Protein AF-A0A516R1H0-F1 (afdb_monomer_lite)

Secondary structure (DSSP, 8-state):
-----------------PPPPPPP-----S--------PPP-SHHHHHHHHHHHHHHHHHHHHHHHT-HHHHHHHHHHHHHHHHHHHHHHHHT---HHHHHHHHHHHHTT---SSS---SHHHHHHHHHHHHHHHHHHHHHHHHHHHHHHHHHHHHHHHHHHHHHHHHH--

Sequence (171 aa):
MPPTGEIAAQDVVRRPRPCAPRPDNGADGLLSARVRWAGPGCGYGATVFGLVIMFARLGGALRAAWSSPTFRGTACALALLWASATVFYAGQERWSVLDSLYFAVCTGLTIGYGDLAPVTALGKVFTVLYGLLAVGAFAALATQLARAFTTTNVRRVARAKARRQRHHRDD

InterPro domains:
  IPR003280 Two pore domain potassium channel [PTHR11003] (87-164)
  IPR013099 Potassium channel domain [PF07885] (78-150)

Radius of gyration: 36.68 Å; chains: 1; bounding box: 84×68×78 Å

pLDDT: mean 78.88, std 17.35, range [43.94, 95.81]

Foldseek 3Di:
DDDDDDDDDDDDPDDDDDDDDDDDDDPPPDPPPPPPCPPDDPDPVVVVVVVVVVVVVVVVVVVVLCPDPLLVVLVVVLVVLLVVQLVVCCVQVVDDSVVSSVVSVCLLVVVCPVPDDRPDPVRVVVSVVSSVVSVVSVVSNVVSVVVVVVVVVVVVVVVVVVVVVVVVVVD

Organism: Streptomyces spectabilis (NCBI:txid68270)

Structure (mmCIF, N/CA/C/O backbone):
data_AF-A0A516R1H0-F1
#
_entry.id   AF-A0A516R1H0-F1
#
loop_
_atom_site.group_PDB
_atom_site.id
_atom_site.type_symbol
_atom_site.label_atom_id
_atom_site.label_alt_id
_atom_site.label_comp_id
_atom_site.label_asym_id
_atom_site.label_entity_id
_atom_site.label_seq_id
_atom_site.pdbx_PDB_ins_code
_atom_site.Cartn_x
_atom_site.Cartn_y
_atom_site.Cartn_z
_atom_site.occupancy
_atom_site.B_iso_or_equiv
_atom_site.auth_seq_id
_atom_site.auth_comp_id
_atom_site.auth_asym_id
_atom_site.auth_atom_id
_atom_site.pdbx_PDB_model_num
ATOM 1 N N . MET A 1 1 ? 38.967 -55.713 -55.946 1.00 51.03 1 MET A N 1
ATOM 2 C CA . MET A 1 1 ? 40.269 -56.421 -55.894 1.00 51.03 1 MET A CA 1
ATOM 3 C C . MET A 1 1 ? 40.565 -56.914 -57.300 1.00 51.03 1 MET A C 1
ATOM 5 O O . MET A 1 1 ? 39.607 -57.413 -57.883 1.00 51.03 1 MET A O 1
ATOM 9 N N . PRO A 1 2 ? 41.782 -56.787 -57.867 1.00 55.38 2 PRO A N 1
ATOM 10 C CA . PRO A 1 2 ? 43.105 -56.514 -57.271 1.00 55.38 2 PRO A CA 1
ATOM 11 C C . PRO A 1 2 ? 43.771 -55.262 -57.928 1.00 55.38 2 PRO A C 1
ATOM 13 O O . PRO A 1 2 ? 43.036 -54.449 -58.482 1.00 55.38 2 PRO A O 1
ATOM 16 N N . PRO A 1 3 ? 45.106 -55.075 -57.925 1.00 56.75 3 PRO A N 1
ATOM 17 C CA . PRO A 1 3 ? 45.980 -54.897 -56.770 1.00 56.75 3 PRO A CA 1
ATOM 18 C C . PRO A 1 3 ? 46.823 -53.602 -56.827 1.00 56.75 3 PRO A C 1
ATOM 20 O O . PRO A 1 3 ? 46.963 -52.927 -57.842 1.00 56.75 3 PRO A O 1
ATOM 23 N N . THR A 1 4 ? 47.402 -53.336 -55.664 1.00 56.47 4 THR A N 1
ATOM 24 C CA . THR A 1 4 ? 48.588 -52.542 -55.324 1.00 56.47 4 THR A CA 1
ATOM 25 C C . THR A 1 4 ? 49.813 -52.729 -56.233 1.00 56.47 4 THR A C 1
ATOM 27 O O . THR A 1 4 ? 50.138 -53.846 -56.624 1.00 56.47 4 THR A O 1
ATOM 30 N N . GLY A 1 5 ? 50.537 -51.622 -56.438 1.00 50.16 5 GLY A N 1
ATOM 31 C CA . GLY A 1 5 ? 51.914 -51.519 -56.945 1.00 50.16 5 GLY A CA 1
ATOM 32 C C . GLY A 1 5 ? 52.310 -50.033 -56.967 1.00 50.16 5 GLY A C 1
ATOM 33 O O . GLY A 1 5 ? 51.852 -49.295 -57.828 1.00 50.16 5 GLY A O 1
ATOM 34 N N . GLU A 1 6 ? 52.749 -49.463 -55.845 1.00 44.84 6 GLU A N 1
ATOM 35 C CA . GLU A 1 6 ? 54.159 -49.248 -55.463 1.00 44.84 6 GLU A CA 1
ATOM 36 C C . GLU A 1 6 ? 54.988 -48.354 -56.416 1.00 44.84 6 GLU A C 1
ATOM 38 O O . GLU A 1 6 ? 55.434 -48.777 -57.473 1.00 44.84 6 GLU A O 1
ATOM 43 N N . ILE A 1 7 ? 55.280 -47.156 -55.885 1.00 44.31 7 ILE A N 1
ATOM 44 C CA . ILE A 1 7 ? 56.585 -46.465 -55.861 1.00 44.31 7 ILE A CA 1
ATOM 45 C C . ILE A 1 7 ? 56.931 -45.441 -56.963 1.00 44.31 7 ILE A C 1
ATOM 47 O O . ILE A 1 7 ? 56.971 -45.717 -58.153 1.00 44.31 7 ILE A O 1
ATOM 51 N N . ALA A 1 8 ? 57.353 -44.280 -56.435 1.00 43.94 8 ALA A N 1
ATOM 52 C CA . ALA A 1 8 ? 58.266 -43.266 -56.970 1.00 43.94 8 ALA A CA 1
ATOM 53 C C . ALA A 1 8 ? 57.711 -42.183 -57.905 1.00 43.94 8 ALA A C 1
ATOM 55 O O . ALA A 1 8 ? 57.812 -42.257 -59.122 1.00 43.94 8 ALA A O 1
ATOM 56 N N . ALA A 1 9 ? 57.323 -41.065 -57.288 1.00 49.31 9 ALA A N 1
ATOM 57 C CA . ALA A 1 9 ? 57.806 -39.753 -57.713 1.00 49.31 9 ALA A CA 1
ATOM 58 C C . ALA A 1 9 ? 57.809 -38.813 -56.498 1.00 49.31 9 ALA A C 1
ATOM 60 O O . ALA A 1 9 ? 56.793 -38.230 -56.121 1.00 49.31 9 ALA A O 1
ATOM 61 N N . GLN A 1 10 ? 58.962 -38.751 -55.833 1.00 46.59 10 GLN A N 1
ATOM 62 C CA . GLN A 1 10 ? 59.338 -37.622 -54.989 1.00 46.59 10 GLN A CA 1
ATOM 63 C C . GLN A 1 10 ? 59.577 -36.386 -55.875 1.00 46.59 10 GLN A C 1
ATOM 65 O O . GLN A 1 10 ? 59.673 -36.505 -57.092 1.00 46.59 10 GLN A O 1
ATOM 70 N N . ASP A 1 11 ? 59.712 -35.232 -55.224 1.00 44.44 11 ASP A N 1
ATOM 71 C CA . ASP A 1 11 ? 60.056 -33.915 -55.775 1.00 44.44 11 ASP A CA 1
ATOM 72 C C . ASP A 1 11 ? 58.922 -33.112 -56.412 1.00 44.44 11 ASP A C 1
ATOM 74 O O . ASP A 1 11 ? 58.657 -33.201 -57.599 1.00 44.44 11 ASP A O 1
ATOM 78 N N . VAL A 1 12 ? 58.305 -32.232 -55.611 1.00 54.81 12 VAL A N 1
ATOM 79 C CA . VAL A 1 12 ? 58.504 -30.770 -55.715 1.00 54.81 12 VAL A CA 1
ATOM 80 C C . VAL A 1 12 ? 58.053 -30.145 -54.384 1.00 54.81 12 VAL A C 1
ATOM 82 O O . VAL A 1 12 ? 56.960 -29.600 -54.231 1.00 54.81 12 VAL A O 1
ATOM 85 N N . VAL A 1 13 ? 58.928 -30.211 -53.379 1.00 52.75 13 VAL A N 1
ATOM 86 C CA . VAL A 1 13 ? 58.889 -29.304 -52.225 1.00 52.75 13 VAL A CA 1
ATOM 87 C C . VAL A 1 13 ? 59.434 -27.955 -52.708 1.00 52.75 13 VAL A C 1
ATOM 89 O O . VAL A 1 13 ? 60.639 -27.737 -52.734 1.00 52.75 13 VAL A O 1
ATOM 92 N N . ARG A 1 14 ? 58.563 -27.026 -53.126 1.00 49.12 14 ARG A N 1
ATOM 93 C CA . ARG A 1 14 ? 58.948 -25.614 -53.316 1.00 49.12 14 ARG A CA 1
ATOM 94 C C . ARG A 1 14 ? 58.716 -24.826 -52.027 1.00 49.12 14 ARG A C 1
ATOM 96 O O . ARG A 1 14 ? 57.631 -24.307 -51.783 1.00 49.12 14 ARG A O 1
ATOM 103 N N . ARG A 1 15 ? 59.776 -24.663 -51.241 1.00 45.47 15 ARG A N 1
ATOM 104 C CA . ARG A 1 15 ? 60.049 -23.466 -50.420 1.00 45.47 15 ARG A CA 1
ATOM 105 C C . ARG A 1 15 ? 61.513 -23.067 -50.675 1.00 45.47 15 ARG A C 1
ATOM 107 O O . ARG A 1 15 ? 62.270 -23.965 -51.033 1.00 45.47 15 ARG A O 1
ATOM 114 N N . PRO A 1 16 ? 61.967 -21.813 -50.471 1.00 48.38 16 PRO A N 1
ATOM 115 C CA . PRO A 1 16 ? 61.283 -20.617 -49.958 1.00 48.38 16 PRO A CA 1
ATOM 116 C C . PRO A 1 16 ? 61.484 -19.364 -50.856 1.00 48.38 16 PRO A C 1
ATOM 118 O 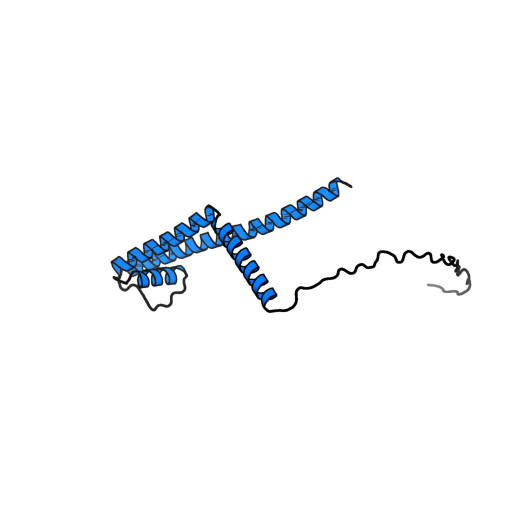O . PRO A 1 16 ? 62.277 -19.367 -51.793 1.00 48.38 16 PRO A O 1
ATOM 121 N N . ARG A 1 17 ? 60.835 -18.236 -50.529 1.00 54.41 17 ARG A N 1
ATOM 122 C CA . ARG A 1 17 ? 61.426 -16.910 -50.789 1.00 54.41 17 ARG A CA 1
ATOM 123 C C . ARG A 1 17 ? 61.522 -16.143 -49.466 1.00 54.41 17 ARG A C 1
ATOM 125 O O . ARG A 1 17 ? 60.491 -15.981 -48.817 1.00 54.41 17 ARG A O 1
ATOM 132 N N . PRO A 1 18 ? 62.718 -15.697 -49.051 1.00 53.12 18 PRO A N 1
ATOM 133 C CA . PRO A 1 18 ? 62.869 -14.792 -47.921 1.00 53.12 18 PRO A CA 1
ATOM 134 C C . PRO A 1 18 ? 62.343 -13.408 -48.316 1.00 53.12 18 PRO A C 1
ATOM 136 O O . PRO A 1 18 ? 62.828 -12.803 -49.272 1.00 53.12 18 PRO A O 1
ATOM 139 N N . CYS A 1 19 ? 61.344 -12.897 -47.597 1.00 53.84 19 CYS A N 1
ATOM 140 C CA . CYS A 1 19 ? 61.088 -11.461 -47.611 1.00 53.84 19 CYS A CA 1
ATOM 141 C C . CYS A 1 19 ? 62.196 -10.788 -46.798 1.00 53.84 19 CYS A C 1
ATOM 143 O O . CYS A 1 19 ? 62.420 -11.128 -45.639 1.00 53.84 19 CYS A O 1
ATOM 145 N N . ALA A 1 20 ? 62.906 -9.879 -47.459 1.00 64.06 20 ALA A N 1
ATOM 146 C CA . ALA A 1 20 ? 63.980 -9.070 -46.907 1.00 64.06 20 ALA A CA 1
ATOM 147 C C . ALA A 1 20 ? 63.557 -8.309 -45.628 1.00 64.06 20 ALA A C 1
ATOM 149 O O . ALA A 1 20 ? 62.380 -7.961 -45.484 1.00 64.06 20 ALA A O 1
ATOM 150 N N . PRO A 1 21 ? 64.507 -8.008 -44.724 1.00 56.72 21 PRO A N 1
ATOM 151 C CA . PRO A 1 21 ? 64.252 -7.184 -43.547 1.00 56.72 21 PRO A CA 1
ATOM 152 C C . PRO A 1 21 ? 63.911 -5.747 -43.970 1.00 56.72 21 PRO A C 1
ATOM 154 O O . PRO A 1 21 ? 64.608 -5.152 -44.793 1.00 56.72 21 PRO A O 1
ATOM 157 N N . ARG A 1 22 ? 62.828 -5.183 -43.419 1.00 58.75 22 ARG A N 1
ATOM 158 C CA . ARG A 1 22 ? 62.535 -3.746 -43.539 1.00 58.75 22 ARG A CA 1
ATOM 159 C C . ARG A 1 22 ? 63.348 -2.966 -42.497 1.00 58.75 22 ARG A C 1
ATOM 161 O O . ARG A 1 22 ? 63.476 -3.453 -41.377 1.00 58.75 22 ARG A O 1
ATOM 168 N N . PRO A 1 23 ? 63.867 -1.779 -42.850 1.00 56.59 23 PRO A N 1
ATOM 169 C CA . PRO A 1 23 ? 64.656 -0.951 -41.949 1.00 56.59 23 PRO A CA 1
ATOM 170 C C . PRO A 1 23 ? 63.791 -0.370 -40.823 1.00 56.59 23 PRO A C 1
ATOM 172 O O . PRO A 1 23 ? 62.712 0.168 -41.084 1.00 56.59 23 PRO A O 1
ATOM 175 N N . ASP A 1 24 ? 64.306 -0.469 -39.594 1.00 62.81 24 ASP A N 1
ATOM 176 C CA . ASP A 1 24 ? 63.877 0.313 -38.435 1.00 62.81 24 ASP A CA 1
ATOM 177 C C . ASP A 1 24 ? 63.932 1.800 -38.782 1.00 62.81 24 ASP A C 1
ATOM 179 O O . ASP A 1 24 ? 64.980 2.323 -39.165 1.00 62.81 24 ASP A O 1
ATOM 183 N N . ASN A 1 25 ? 62.803 2.489 -38.632 1.00 49.34 25 ASN A N 1
ATOM 184 C CA . ASN A 1 25 ? 62.784 3.941 -38.630 1.00 49.34 25 ASN A CA 1
ATOM 185 C C . ASN A 1 25 ? 61.892 4.405 -37.480 1.00 49.34 25 ASN A C 1
ATOM 187 O O . ASN A 1 25 ? 60.694 4.123 -37.451 1.00 49.34 25 ASN A O 1
ATOM 191 N N . GLY A 1 26 ? 62.533 5.063 -36.514 1.00 57.06 26 GLY A N 1
ATOM 192 C CA . GLY A 1 26 ? 61.980 5.462 -35.229 1.00 57.06 26 GLY A CA 1
ATOM 193 C C . GLY A 1 26 ? 60.669 6.229 -35.341 1.00 57.06 26 GLY A C 1
ATOM 194 O O . GLY A 1 26 ? 60.645 7.427 -35.616 1.00 57.06 26 GLY A O 1
ATOM 195 N N . ALA A 1 27 ? 59.586 5.527 -35.031 1.00 52.94 27 ALA A N 1
ATOM 196 C CA . ALA A 1 27 ? 58.291 6.104 -34.713 1.00 52.94 27 ALA A CA 1
ATOM 197 C C . ALA A 1 27 ? 57.682 5.390 -33.495 1.00 52.94 27 ALA A C 1
ATOM 199 O O . ALA A 1 27 ? 56.478 5.170 -33.423 1.00 52.94 27 ALA A O 1
ATOM 200 N N . ASP A 1 28 ? 58.514 5.104 -32.489 1.00 50.66 28 ASP A N 1
ATOM 201 C CA . ASP A 1 28 ? 58.090 4.758 -31.122 1.00 50.66 28 ASP A CA 1
ATOM 202 C C . ASP A 1 28 ? 57.667 6.013 -30.330 1.00 50.66 28 ASP A C 1
ATOM 204 O O . ASP A 1 28 ? 57.849 6.132 -29.119 1.00 50.66 28 ASP A O 1
ATOM 208 N N . GLY A 1 29 ? 57.110 7.000 -31.028 1.00 54.97 29 GLY A N 1
ATOM 209 C CA . GLY A 1 29 ? 56.503 8.183 -30.450 1.00 54.97 29 GLY A CA 1
ATOM 210 C C . GLY A 1 29 ? 55.003 8.096 -30.665 1.00 54.97 29 GLY A C 1
ATOM 211 O O . GLY A 1 29 ? 54.565 8.236 -31.799 1.00 54.97 29 GLY A O 1
ATOM 212 N N . LEU A 1 30 ? 54.249 7.921 -29.571 1.00 51.25 30 LEU A N 1
ATOM 213 C CA . LEU A 1 30 ? 52.780 8.053 -29.424 1.00 51.25 30 LEU A CA 1
ATOM 214 C C . LEU A 1 30 ? 51.996 6.782 -29.044 1.00 51.25 30 LEU A C 1
ATOM 216 O O . LEU A 1 30 ? 50.769 6.802 -29.047 1.00 51.25 30 LEU A O 1
ATOM 220 N N . LEU A 1 31 ? 52.658 5.718 -28.580 1.00 48.91 31 LEU A N 1
ATOM 221 C CA . LEU A 1 31 ? 52.010 4.664 -27.775 1.00 48.91 31 LEU A CA 1
ATOM 222 C C . LEU A 1 31 ? 52.421 4.713 -26.295 1.00 48.91 31 LEU A C 1
ATOM 224 O O . LEU A 1 31 ? 52.332 3.731 -25.565 1.00 48.91 31 LEU A O 1
ATOM 228 N N . SER A 1 32 ? 52.751 5.905 -25.792 1.00 52.78 32 SER A N 1
ATOM 229 C CA . SER A 1 32 ? 52.664 6.226 -24.364 1.00 52.78 32 SER A CA 1
ATOM 230 C C . SER A 1 32 ? 51.204 6.487 -23.974 1.00 52.78 32 SER A C 1
ATOM 232 O O . SER A 1 32 ? 50.844 7.514 -23.400 1.00 52.78 32 SER A O 1
ATOM 234 N N . ALA A 1 33 ? 50.351 5.498 -24.242 1.00 50.97 33 ALA A N 1
ATOM 235 C CA . ALA A 1 33 ? 49.029 5.352 -23.655 1.00 50.97 33 ALA A CA 1
ATOM 236 C C . ALA A 1 33 ? 49.165 5.039 -22.153 1.00 50.97 33 ALA A C 1
ATOM 238 O O . ALA A 1 33 ? 48.750 3.993 -21.663 1.00 50.97 33 ALA A O 1
ATOM 239 N N . ARG A 1 34 ? 49.747 5.962 -21.378 1.00 49.34 34 ARG A N 1
ATOM 240 C CA . ARG A 1 34 ? 49.494 6.033 -19.941 1.00 49.34 34 ARG A CA 1
ATOM 241 C C . ARG A 1 34 ? 48.171 6.751 -19.771 1.00 49.34 34 ARG A C 1
ATOM 243 O O . ARG A 1 34 ? 48.127 7.947 -19.489 1.00 49.34 34 ARG A O 1
ATOM 250 N N . VAL A 1 35 ? 47.090 5.985 -19.885 1.00 53.22 35 VAL A N 1
ATOM 251 C CA . VAL A 1 35 ? 45.873 6.286 -19.134 1.00 53.22 35 VAL A CA 1
ATOM 252 C C . VAL A 1 35 ? 46.282 6.230 -17.666 1.00 53.22 35 VAL A C 1
ATOM 254 O O . VAL A 1 35 ? 46.327 5.177 -17.033 1.00 53.22 35 VAL A O 1
ATOM 257 N N . ARG A 1 36 ? 46.715 7.378 -17.151 1.00 44.22 36 ARG A N 1
ATOM 258 C CA . ARG A 1 36 ? 47.031 7.576 -15.748 1.00 44.22 36 ARG A CA 1
ATOM 259 C C . ARG A 1 36 ? 45.686 7.613 -15.035 1.00 44.22 36 ARG A C 1
ATOM 261 O O . ARG A 1 36 ? 45.123 8.680 -14.822 1.00 44.22 36 ARG A O 1
ATOM 268 N N . TRP A 1 37 ? 45.156 6.436 -14.711 1.00 48.47 37 TRP A N 1
ATOM 269 C CA . TRP A 1 37 ? 44.125 6.293 -13.694 1.00 48.47 37 TRP A CA 1
ATOM 270 C C . TRP A 1 37 ? 44.749 6.723 -12.366 1.00 48.47 37 TRP A C 1
ATOM 272 O O . TRP A 1 37 ? 45.236 5.908 -11.587 1.00 48.47 37 TRP A O 1
ATOM 282 N N . ALA A 1 38 ? 44.792 8.032 -12.129 1.00 47.47 38 ALA A N 1
ATOM 283 C CA . ALA A 1 38 ? 44.890 8.574 -10.790 1.00 47.47 38 ALA A CA 1
ATOM 284 C C . ALA A 1 38 ? 43.562 8.229 -10.106 1.00 47.47 38 ALA A C 1
ATOM 286 O O . ALA A 1 38 ? 42.603 8.996 -10.142 1.00 47.47 38 ALA A O 1
ATOM 287 N N . GLY A 1 39 ? 43.474 7.001 -9.592 1.00 55.16 39 GLY A N 1
ATOM 288 C CA . GLY A 1 39 ? 42.373 6.591 -8.740 1.00 55.16 39 GLY A CA 1
ATOM 289 C C . GLY A 1 39 ? 42.368 7.492 -7.503 1.00 55.16 39 GLY A C 1
ATOM 290 O O . GLY A 1 39 ? 43.423 7.649 -6.882 1.00 55.16 39 GLY A O 1
ATOM 291 N N . PRO A 1 40 ? 41.234 8.116 -7.141 1.00 54.81 40 PRO A N 1
ATOM 292 C CA . PRO A 1 40 ? 41.132 8.791 -5.860 1.00 54.81 40 PRO A CA 1
ATOM 293 C C . PRO A 1 40 ? 41.350 7.744 -4.766 1.00 54.81 40 PRO A C 1
ATOM 295 O O . PRO A 1 40 ? 40.797 6.645 -4.831 1.00 54.81 40 PRO A O 1
ATOM 298 N N . GLY A 1 41 ? 42.222 8.074 -3.814 1.00 49.78 41 GLY A N 1
ATOM 299 C CA . GLY A 1 41 ? 42.667 7.164 -2.769 1.00 49.78 41 GLY A CA 1
ATOM 300 C C . GLY A 1 41 ? 41.510 6.442 -2.081 1.00 49.78 41 GLY A C 1
ATOM 301 O O . GLY A 1 41 ? 40.462 7.031 -1.805 1.00 49.78 41 GLY A O 1
ATOM 302 N N . CYS A 1 42 ? 41.734 5.160 -1.791 1.00 53.53 42 CYS A N 1
ATOM 303 C CA . CYS A 1 42 ? 40.920 4.338 -0.903 1.00 53.53 42 CYS A CA 1
ATOM 304 C C . CYS A 1 42 ? 40.924 4.929 0.516 1.00 53.53 42 CYS A C 1
ATOM 306 O O . CYS A 1 42 ? 41.612 4.448 1.408 1.00 53.53 42 CYS A O 1
ATOM 308 N N . GLY A 1 43 ? 40.172 6.003 0.720 1.00 55.53 43 GLY A N 1
ATOM 309 C CA . GLY A 1 43 ? 39.730 6.473 2.022 1.00 55.53 43 GLY A CA 1
ATOM 310 C C . GLY A 1 43 ? 38.217 6.325 2.092 1.00 55.53 43 GLY A C 1
ATOM 311 O O . GLY A 1 43 ? 37.539 6.455 1.073 1.00 55.53 43 GLY A O 1
ATOM 312 N N . TYR A 1 44 ? 37.679 6.095 3.290 1.00 58.09 44 TYR A N 1
ATOM 313 C CA . TYR A 1 44 ? 36.238 6.021 3.582 1.00 58.09 44 TYR A CA 1
ATOM 314 C C . TYR A 1 44 ? 35.394 7.121 2.893 1.00 58.09 44 TYR A C 1
ATOM 316 O O . TYR A 1 44 ? 34.214 6.922 2.625 1.00 58.09 44 TYR A O 1
ATOM 324 N N . GLY A 1 45 ? 35.993 8.259 2.524 1.00 58.03 45 GLY A N 1
ATOM 325 C CA . GLY A 1 45 ? 35.354 9.302 1.719 1.00 58.03 45 GLY A CA 1
ATOM 326 C C . GLY A 1 45 ? 34.873 8.859 0.328 1.00 58.03 45 GLY A C 1
ATOM 327 O O . GLY A 1 45 ? 33.813 9.305 -0.094 1.00 58.03 45 GLY A O 1
ATOM 328 N N . ALA A 1 46 ? 35.568 7.958 -0.376 1.00 60.97 46 ALA A N 1
ATOM 329 C CA . ALA A 1 46 ? 35.157 7.511 -1.715 1.00 60.97 46 ALA A CA 1
ATOM 330 C C . ALA A 1 46 ? 33.938 6.570 -1.675 1.00 60.97 46 ALA A C 1
ATOM 332 O O . ALA A 1 46 ? 33.057 6.650 -2.535 1.00 60.97 46 ALA A O 1
ATOM 333 N N . THR A 1 47 ? 33.845 5.719 -0.649 1.00 64.88 47 THR A N 1
ATOM 334 C CA . THR A 1 47 ? 32.686 4.840 -0.442 1.00 64.88 47 THR A CA 1
ATOM 335 C C . THR A 1 47 ? 31.489 5.619 0.086 1.00 64.88 47 THR A C 1
ATOM 337 O O . THR A 1 47 ? 30.390 5.427 -0.422 1.00 64.88 47 THR A O 1
ATOM 340 N N . VAL A 1 48 ? 31.686 6.558 1.018 1.00 75.44 48 VAL A N 1
ATOM 341 C CA . VAL A 1 48 ? 30.611 7.427 1.528 1.00 75.44 48 VAL A CA 1
ATOM 342 C C . VAL A 1 48 ? 30.064 8.332 0.422 1.00 75.44 48 VAL A C 1
ATOM 344 O O . VAL A 1 48 ? 28.851 8.430 0.263 1.00 75.44 48 VAL A O 1
ATOM 347 N N . PHE A 1 49 ? 30.921 8.932 -0.408 1.00 76.56 49 PHE A N 1
ATOM 348 C CA . PHE A 1 49 ? 30.475 9.772 -1.525 1.00 76.56 49 PHE A CA 1
ATOM 349 C C . PHE A 1 49 ? 29.745 8.955 -2.605 1.00 76.56 49 PHE A C 1
ATOM 351 O O . PHE A 1 49 ? 28.711 9.384 -3.121 1.00 76.56 49 PHE A O 1
ATOM 358 N N . GLY A 1 50 ? 30.217 7.735 -2.890 1.00 76.81 50 GLY A N 1
ATOM 359 C CA . GLY A 1 50 ? 29.526 6.785 -3.765 1.00 76.81 50 GLY A CA 1
ATOM 360 C C . GLY A 1 50 ? 28.158 6.356 -3.222 1.00 76.81 50 GLY A C 1
ATOM 361 O O . GLY A 1 50 ? 27.181 6.326 -3.972 1.00 76.81 50 GLY A O 1
ATOM 362 N N . LEU A 1 51 ? 28.064 6.099 -1.915 1.00 81.50 51 LEU A N 1
ATOM 363 C CA . LEU A 1 51 ? 26.828 5.733 -1.224 1.00 81.50 51 LEU A CA 1
ATOM 364 C C . LEU A 1 51 ? 25.818 6.887 -1.266 1.00 81.50 51 LEU A C 1
ATOM 366 O O . LEU A 1 51 ? 24.666 6.684 -1.636 1.00 81.50 51 LEU A O 1
ATOM 370 N N . VAL A 1 52 ? 26.256 8.116 -0.988 1.00 83.88 52 VAL A N 1
ATOM 371 C CA . VAL A 1 52 ? 25.412 9.320 -1.054 1.00 83.88 52 VAL A CA 1
ATOM 372 C C . VAL A 1 52 ? 24.885 9.555 -2.471 1.00 83.88 52 VAL A C 1
ATOM 374 O O . VAL A 1 52 ? 23.694 9.812 -2.642 1.00 83.88 52 VAL A O 1
ATOM 377 N N . ILE A 1 53 ? 25.718 9.404 -3.506 1.00 81.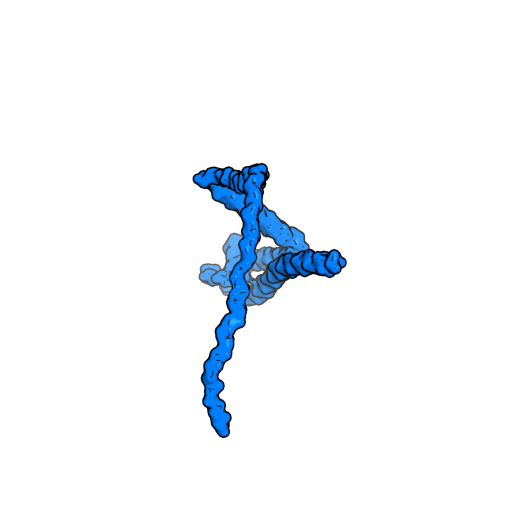75 53 ILE A N 1
ATOM 378 C CA . ILE A 1 53 ? 25.266 9.510 -4.903 1.00 81.75 53 ILE A CA 1
ATOM 379 C C . ILE A 1 53 ? 24.292 8.380 -5.247 1.00 81.75 53 ILE A C 1
ATOM 381 O O . ILE A 1 53 ? 23.299 8.633 -5.930 1.00 81.75 53 ILE A O 1
ATOM 385 N N . MET A 1 54 ? 24.527 7.154 -4.771 1.00 81.44 54 MET A N 1
ATOM 386 C CA . MET A 1 54 ? 23.605 6.033 -4.957 1.00 81.44 54 MET A CA 1
ATOM 387 C C . MET A 1 54 ? 22.248 6.323 -4.309 1.00 81.44 54 MET A C 1
ATOM 389 O O . MET A 1 54 ? 21.226 6.187 -4.978 1.00 81.44 54 MET A O 1
ATOM 393 N N . PHE A 1 55 ? 22.225 6.791 -3.060 1.00 82.56 55 PHE A N 1
ATOM 394 C CA . PHE A 1 55 ? 21.000 7.168 -2.355 1.00 82.56 55 PHE A CA 1
ATOM 395 C C . PHE A 1 55 ? 20.298 8.360 -3.009 1.00 82.56 55 PHE A C 1
ATOM 397 O O . PHE A 1 55 ? 19.078 8.340 -3.145 1.00 82.56 55 PHE A O 1
ATOM 404 N N . ALA A 1 56 ? 21.034 9.355 -3.507 1.00 82.44 56 ALA A N 1
ATOM 405 C CA . ALA A 1 56 ? 20.462 10.480 -4.246 1.00 82.44 56 ALA A CA 1
ATOM 406 C C . ALA A 1 56 ? 19.886 10.050 -5.609 1.00 82.44 56 ALA A C 1
ATOM 408 O O . ALA A 1 56 ? 18.820 10.512 -6.017 1.00 82.44 56 ALA A O 1
ATOM 409 N N . ARG A 1 57 ? 20.554 9.131 -6.317 1.00 82.19 57 ARG A N 1
ATOM 410 C CA . ARG A 1 57 ? 20.083 8.552 -7.588 1.00 82.19 57 ARG A CA 1
ATOM 411 C C . ARG A 1 57 ? 18.863 7.662 -7.373 1.00 82.19 57 ARG A C 1
ATOM 413 O O . ARG A 1 57 ? 17.915 7.751 -8.149 1.00 82.19 57 ARG A O 1
ATOM 420 N N . LEU A 1 58 ? 18.864 6.862 -6.310 1.00 83.19 58 LEU A N 1
ATOM 421 C CA . LEU A 1 58 ? 17.744 6.019 -5.903 1.00 83.19 58 LEU A CA 1
ATOM 422 C C . LEU A 1 58 ? 16.552 6.870 -5.455 1.00 83.19 58 LEU A C 1
ATOM 424 O O . LEU A 1 58 ? 15.444 6.650 -5.926 1.00 83.19 58 LEU A O 1
ATOM 428 N N . GLY A 1 59 ? 16.781 7.893 -4.632 1.00 80.81 59 GLY A N 1
ATOM 429 C CA . GLY A 1 59 ? 15.764 8.853 -4.205 1.00 80.81 59 GLY A CA 1
ATOM 430 C C . GLY A 1 59 ? 15.180 9.641 -5.377 1.00 80.81 59 GLY A C 1
ATOM 431 O O . GLY A 1 59 ? 13.966 9.807 -5.470 1.00 80.81 59 GLY A O 1
ATOM 432 N N . GLY A 1 60 ? 16.016 10.052 -6.334 1.00 77.25 60 GLY A N 1
ATOM 433 C CA . GLY A 1 60 ? 15.577 10.670 -7.585 1.00 77.25 60 GLY A CA 1
ATOM 434 C C . GLY A 1 60 ? 14.759 9.720 -8.465 1.00 77.25 60 GLY A C 1
ATOM 435 O O . GLY A 1 60 ? 13.748 10.135 -9.028 1.00 77.25 60 GLY A O 1
ATOM 436 N N . ALA A 1 61 ? 15.138 8.442 -8.546 1.00 72.94 61 ALA A N 1
ATOM 437 C CA . ALA A 1 61 ? 14.387 7.416 -9.268 1.00 72.94 61 ALA A CA 1
ATOM 438 C C . ALA A 1 61 ? 13.039 7.106 -8.596 1.00 72.94 61 ALA A C 1
ATOM 440 O O . ALA A 1 61 ? 12.027 7.006 -9.285 1.00 72.94 61 ALA A O 1
ATOM 441 N N . LEU A 1 62 ? 13.006 7.038 -7.263 1.00 72.69 62 LEU A N 1
ATOM 442 C CA . LEU A 1 62 ? 11.784 6.895 -6.469 1.00 72.69 62 LEU A CA 1
ATOM 443 C C . LEU A 1 62 ? 10.864 8.103 -6.656 1.00 72.69 62 LEU A C 1
ATOM 445 O O . LEU A 1 62 ? 9.682 7.939 -6.945 1.00 72.69 62 LEU A O 1
ATOM 449 N N . ARG A 1 63 ? 11.406 9.324 -6.596 1.00 78.19 63 ARG A N 1
ATOM 450 C CA . ARG A 1 63 ? 10.649 10.559 -6.842 1.00 78.19 63 ARG A CA 1
ATOM 451 C C . ARG A 1 63 ? 10.131 10.636 -8.280 1.00 78.19 63 ARG A C 1
ATOM 453 O O . ARG A 1 63 ? 9.001 11.066 -8.498 1.00 78.19 63 ARG A O 1
ATOM 460 N N . ALA A 1 64 ? 10.922 10.204 -9.259 1.00 71.75 64 ALA A N 1
ATOM 461 C CA . ALA A 1 64 ? 10.496 10.126 -10.653 1.00 71.75 64 ALA A CA 1
ATOM 462 C C . ALA A 1 64 ? 9.407 9.060 -10.863 1.00 71.75 64 ALA A C 1
ATOM 464 O O . ALA A 1 64 ? 8.470 9.296 -11.622 1.00 71.75 64 ALA A O 1
ATOM 465 N N . ALA A 1 65 ? 9.472 7.930 -10.154 1.00 68.69 65 ALA A N 1
ATOM 466 C CA . ALA A 1 65 ? 8.404 6.932 -10.146 1.00 68.69 65 ALA A CA 1
ATOM 467 C C . ALA A 1 65 ? 7.109 7.502 -9.531 1.00 68.69 65 ALA A C 1
ATOM 469 O O . ALA A 1 65 ? 6.029 7.353 -10.111 1.00 68.69 65 ALA A O 1
ATOM 470 N N . TRP A 1 66 ? 7.230 8.261 -8.434 1.00 74.12 66 TRP A N 1
ATOM 471 C CA . TRP A 1 66 ? 6.116 8.954 -7.770 1.00 74.12 66 TRP A CA 1
ATOM 472 C C . TRP A 1 66 ? 5.523 10.124 -8.566 1.00 74.12 66 TRP A C 1
ATOM 474 O O . TRP A 1 66 ? 4.401 10.548 -8.304 1.00 74.12 66 TRP A O 1
ATOM 484 N N . SER A 1 67 ? 6.234 10.627 -9.575 1.00 74.75 67 SER A N 1
ATOM 485 C CA . SER A 1 67 ? 5.731 11.663 -10.485 1.00 74.75 67 SER A CA 1
ATOM 486 C C . SER A 1 67 ? 4.657 11.140 -11.451 1.00 74.75 67 SER A C 1
ATOM 488 O O . SER A 1 67 ? 3.861 11.923 -11.977 1.00 74.75 67 SER A O 1
ATOM 490 N N . SER A 1 68 ? 4.588 9.824 -11.686 1.00 76.44 68 SER A N 1
ATOM 491 C CA . SER A 1 68 ? 3.657 9.286 -12.677 1.00 76.44 68 SER A CA 1
ATOM 492 C C . SER A 1 68 ? 2.190 9.390 -12.206 1.00 76.44 68 SER A C 1
ATOM 494 O O . SER A 1 68 ? 1.856 8.960 -11.098 1.00 76.44 68 SER A O 1
ATOM 496 N N . PRO A 1 69 ? 1.284 9.956 -13.029 1.00 80.69 69 PRO A N 1
ATOM 497 C CA . PRO A 1 69 ? -0.100 10.226 -12.629 1.00 80.69 69 PRO A CA 1
ATOM 498 C C . PRO A 1 69 ? -0.867 8.954 -12.250 1.00 80.69 69 PRO A C 1
ATOM 500 O O . PRO A 1 69 ? -1.640 8.965 -11.296 1.00 80.69 69 PRO A O 1
ATOM 503 N N . THR A 1 70 ? -0.595 7.842 -12.933 1.00 83.62 70 THR A N 1
ATOM 504 C CA . THR A 1 70 ? -1.221 6.545 -12.656 1.00 83.62 70 THR A CA 1
ATOM 505 C C . THR A 1 70 ? -0.767 5.952 -11.321 1.00 83.62 70 THR A C 1
ATOM 507 O O . THR A 1 70 ? -1.594 5.434 -10.575 1.00 83.62 70 THR A O 1
ATOM 510 N N . PHE A 1 71 ? 0.524 6.067 -10.986 1.00 86.31 71 PHE A N 1
ATOM 511 C CA . PHE A 1 71 ? 1.059 5.568 -9.716 1.00 86.31 71 PHE A CA 1
ATOM 512 C C . PHE A 1 71 ? 0.540 6.384 -8.531 1.00 86.31 71 PHE A C 1
ATOM 514 O O . PHE A 1 71 ? 0.208 5.815 -7.492 1.00 86.31 71 PHE A O 1
ATOM 521 N N . ARG A 1 72 ? 0.406 7.710 -8.697 1.00 87.31 72 ARG A N 1
ATOM 522 C CA . ARG A 1 72 ? -0.232 8.570 -7.690 1.00 87.31 72 ARG A CA 1
ATOM 523 C C . ARG A 1 72 ? -1.669 8.147 -7.423 1.00 87.31 72 ARG A C 1
ATOM 525 O O . ARG A 1 72 ? -2.033 8.024 -6.265 1.00 87.31 72 ARG A O 1
ATOM 532 N N . GLY A 1 73 ? -2.452 7.858 -8.464 1.00 90.50 73 GLY A N 1
ATOM 533 C CA . GLY A 1 73 ? -3.833 7.390 -8.306 1.00 90.50 73 GLY A CA 1
ATOM 534 C C . GLY A 1 73 ? -3.930 6.115 -7.464 1.00 90.50 73 GLY A C 1
ATOM 535 O O . GLY A 1 73 ? -4.674 6.079 -6.487 1.00 90.50 73 GLY A O 1
ATOM 536 N N . THR A 1 74 ? -3.122 5.097 -7.777 1.00 89.62 74 THR A N 1
ATOM 537 C CA . THR A 1 74 ? -3.093 3.845 -7.000 1.00 89.62 74 THR A CA 1
ATOM 538 C C . THR A 1 74 ? -2.570 4.035 -5.576 1.00 89.62 74 THR A C 1
ATOM 540 O O . THR A 1 74 ? -3.103 3.434 -4.648 1.00 89.62 74 THR A O 1
ATOM 543 N N . ALA A 1 75 ? -1.564 4.892 -5.377 1.00 90.31 75 ALA A N 1
ATOM 544 C CA . ALA A 1 75 ? -1.033 5.192 -4.049 1.00 90.31 75 ALA A CA 1
ATOM 545 C C . ALA A 1 75 ? -2.049 5.959 -3.188 1.00 90.31 75 ALA A C 1
ATOM 547 O O . ALA A 1 75 ? -2.232 5.629 -2.020 1.00 90.31 75 ALA A O 1
ATOM 548 N N . CYS A 1 76 ? -2.754 6.935 -3.767 1.00 92.38 76 CYS A N 1
ATOM 549 C CA . CYS A 1 76 ? -3.849 7.635 -3.102 1.00 92.38 76 CYS A CA 1
ATOM 550 C C . CYS A 1 76 ? -4.989 6.674 -2.756 1.00 92.38 76 CYS A C 1
ATOM 552 O O . CYS A 1 76 ? -5.497 6.739 -1.646 1.00 92.38 76 CYS A O 1
ATOM 554 N N . ALA A 1 77 ? -5.358 5.754 -3.652 1.00 93.00 77 ALA A N 1
ATOM 555 C CA . ALA A 1 77 ? -6.384 4.753 -3.366 1.00 93.00 77 ALA A CA 1
ATOM 556 C C . ALA A 1 77 ? -6.001 3.853 -2.177 1.00 93.00 77 ALA A C 1
ATOM 558 O O . ALA A 1 77 ? -6.825 3.638 -1.296 1.00 93.00 77 ALA A O 1
ATOM 559 N N . LEU A 1 78 ? -4.747 3.390 -2.103 1.00 94.00 78 LEU A N 1
ATOM 560 C CA . LEU A 1 78 ? -4.237 2.630 -0.953 1.00 94.00 78 LEU A CA 1
ATOM 561 C C . LEU A 1 78 ? -4.229 3.459 0.338 1.00 94.00 78 LEU A C 1
ATOM 563 O O . LEU A 1 78 ? -4.664 2.976 1.380 1.00 94.00 78 LEU A O 1
ATOM 567 N N . ALA A 1 79 ? -3.788 4.717 0.272 1.00 94.06 79 ALA A N 1
ATOM 568 C CA . ALA A 1 79 ? -3.792 5.612 1.426 1.00 94.06 79 ALA A CA 1
ATOM 569 C C . ALA A 1 79 ? -5.217 5.897 1.927 1.00 94.06 79 ALA A C 1
ATOM 571 O O . ALA A 1 79 ? -5.458 5.899 3.131 1.00 94.06 79 ALA A O 1
ATOM 572 N N . LEU A 1 80 ? -6.173 6.086 1.014 1.00 95.25 80 LEU A N 1
ATOM 573 C CA . LEU A 1 80 ? -7.590 6.245 1.336 1.00 95.25 80 LEU A CA 1
ATOM 574 C C . LEU A 1 80 ? -8.178 4.961 1.926 1.00 95.25 80 LEU A C 1
ATOM 576 O O . LEU A 1 80 ? -8.955 5.035 2.873 1.00 95.25 80 LEU A O 1
ATOM 580 N N . LEU A 1 81 ? -7.775 3.792 1.422 1.00 95.44 81 LEU A N 1
ATOM 581 C CA . LEU A 1 81 ? -8.172 2.502 1.979 1.00 95.44 81 LEU A CA 1
ATOM 582 C C . LEU A 1 81 ? -7.718 2.385 3.445 1.00 95.44 81 LEU A C 1
ATOM 584 O O . LEU A 1 81 ? -8.538 2.102 4.316 1.00 95.44 81 LEU A O 1
ATOM 588 N N . TRP A 1 82 ? -6.454 2.695 3.743 1.00 95.31 82 TRP A N 1
ATOM 589 C CA . TRP A 1 82 ? -5.928 2.700 5.114 1.00 95.31 82 TRP A CA 1
ATOM 590 C C . TRP A 1 82 ? -6.577 3.754 6.007 1.00 95.31 82 TRP A C 1
ATOM 592 O O . TRP A 1 82 ? -6.936 3.450 7.144 1.00 95.31 82 TRP A O 1
ATOM 602 N N . ALA A 1 83 ? -6.775 4.971 5.501 1.00 95.75 83 ALA A N 1
ATOM 603 C CA . ALA A 1 83 ? -7.443 6.032 6.246 1.00 95.75 83 ALA A CA 1
ATOM 604 C C . ALA A 1 83 ? -8.892 5.647 6.583 1.00 95.75 83 ALA A C 1
ATOM 606 O O . ALA A 1 83 ? -9.311 5.791 7.729 1.00 95.75 83 ALA A O 1
ATOM 607 N N . SER A 1 84 ? -9.633 5.091 5.617 1.00 95.50 84 SER A N 1
ATOM 608 C CA . SER A 1 84 ? -11.017 4.644 5.820 1.00 95.50 84 SER A CA 1
ATOM 609 C C . SER A 1 84 ? -11.117 3.541 6.876 1.00 95.50 84 SER A C 1
ATOM 611 O O . SER A 1 84 ? -11.951 3.631 7.776 1.00 95.50 84 SER A O 1
ATOM 613 N N . ALA A 1 85 ? -10.215 2.557 6.835 1.00 95.00 85 ALA A N 1
ATOM 614 C CA . ALA A 1 85 ? -10.130 1.505 7.840 1.00 95.00 85 ALA A CA 1
ATOM 615 C C . ALA A 1 85 ? -9.767 2.062 9.225 1.00 95.00 85 ALA A C 1
ATOM 617 O O . ALA A 1 85 ? -10.398 1.703 10.213 1.00 95.00 85 ALA A O 1
ATOM 618 N N . THR A 1 86 ? -8.808 2.989 9.298 1.00 95.19 86 THR A N 1
ATOM 619 C CA . THR A 1 86 ? -8.392 3.631 10.557 1.00 95.19 86 THR A CA 1
ATOM 620 C C . THR A 1 86 ? -9.557 4.364 11.221 1.00 95.19 86 THR A C 1
ATOM 622 O O . THR A 1 86 ? -9.803 4.175 12.409 1.00 95.19 86 THR A O 1
ATOM 625 N N . VAL A 1 87 ? -10.305 5.166 10.455 1.00 95.81 87 VAL A N 1
ATOM 626 C CA . VAL A 1 87 ? -11.479 5.898 10.962 1.00 95.81 87 VAL A CA 1
ATOM 627 C C . VAL A 1 87 ? -12.565 4.930 11.433 1.00 95.81 87 VAL A C 1
ATOM 629 O O . VAL A 1 87 ? -13.170 5.146 12.482 1.00 95.81 87 VAL A O 1
ATOM 632 N N . PHE A 1 88 ? -12.788 3.843 10.693 1.00 95.12 88 PHE A N 1
ATOM 633 C CA . PHE A 1 88 ? -13.776 2.833 11.053 1.00 95.12 88 PHE A CA 1
ATOM 634 C C . PHE A 1 88 ? -13.428 2.108 12.362 1.00 95.12 88 PHE A C 1
ATOM 636 O O . PHE A 1 88 ? -14.273 2.030 13.255 1.00 95.12 88 PHE A O 1
ATOM 643 N N . TYR A 1 89 ? -12.191 1.621 12.514 1.00 94.12 89 TYR A N 1
ATOM 644 C CA . TYR A 1 89 ? -11.765 0.911 13.727 1.00 94.12 89 TYR A CA 1
ATOM 645 C C . TYR A 1 89 ? -11.688 1.832 14.949 1.00 94.12 89 TYR A C 1
ATOM 647 O O . TYR A 1 89 ? -12.117 1.430 16.030 1.00 94.12 89 TYR A O 1
ATOM 655 N N . ALA A 1 90 ? -11.262 3.087 14.778 1.00 93.94 90 ALA A N 1
ATOM 656 C CA . ALA A 1 90 ? -11.267 4.068 15.863 1.00 93.94 90 ALA A CA 1
ATOM 657 C C . ALA A 1 90 ? -12.689 4.342 16.390 1.00 93.94 90 ALA A C 1
ATOM 659 O O . ALA A 1 90 ? -12.882 4.539 17.589 1.00 93.94 90 ALA A O 1
ATOM 660 N N . GLY A 1 91 ? -13.696 4.326 15.507 1.00 92.25 91 GLY A N 1
ATOM 661 C CA . GLY A 1 91 ? -15.099 4.514 15.882 1.00 9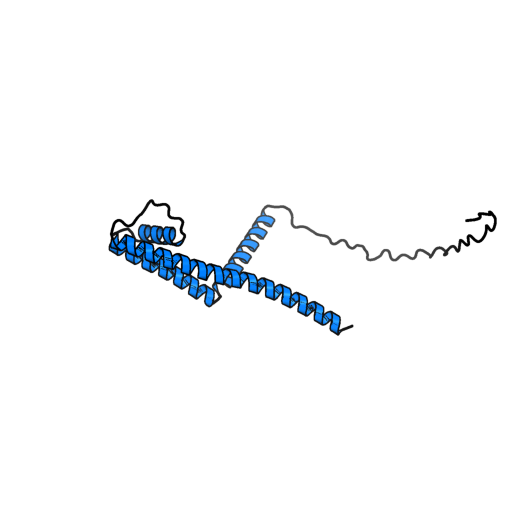2.25 91 GLY A CA 1
ATOM 662 C C . GLY A 1 91 ? -15.755 3.273 16.493 1.00 92.25 91 GLY A C 1
ATOM 663 O O . GLY A 1 91 ? -16.443 3.387 17.505 1.00 92.25 91 GLY A O 1
ATOM 664 N N . GLN A 1 92 ? -15.556 2.096 15.892 1.00 92.38 92 GLN A N 1
ATOM 665 C CA . GLN A 1 92 ? -16.277 0.873 16.274 1.00 92.38 92 GLN A CA 1
ATOM 666 C C . GLN A 1 92 ? -15.605 0.083 17.397 1.00 92.38 92 GLN A C 1
ATOM 668 O O . GLN A 1 92 ? -16.281 -0.390 18.306 1.00 92.38 92 GLN A O 1
ATOM 673 N N . GLU A 1 93 ? -14.279 -0.047 17.360 1.00 89.31 93 GLU A N 1
ATOM 674 C CA . GLU A 1 93 ? -13.515 -0.808 18.359 1.00 89.31 93 GLU A CA 1
ATOM 675 C C . GLU A 1 93 ? -12.985 0.097 19.486 1.00 89.31 93 GLU A C 1
ATOM 677 O O . GLU A 1 93 ? -12.403 -0.383 20.457 1.00 89.31 93 GLU A O 1
ATOM 682 N N . ARG A 1 94 ? -13.209 1.420 19.385 1.00 90.25 94 ARG A N 1
ATOM 683 C CA . ARG A 1 94 ? -12.746 2.452 20.336 1.00 90.25 94 ARG A CA 1
ATOM 684 C C . ARG A 1 94 ? -11.238 2.411 20.603 1.00 90.25 94 ARG A C 1
ATOM 686 O O . ARG A 1 94 ? -10.780 2.834 21.664 1.00 90.25 94 ARG A O 1
ATOM 693 N N . TRP A 1 95 ? -10.470 1.908 19.643 1.00 92.75 95 TRP A N 1
ATOM 694 C CA . TRP A 1 95 ? -9.015 1.904 19.695 1.00 92.75 95 TRP A CA 1
ATOM 695 C C . TRP A 1 95 ? -8.451 3.303 19.474 1.00 92.75 95 TRP A C 1
ATOM 697 O O . TRP A 1 95 ? -9.100 4.175 18.887 1.00 92.75 95 TRP A O 1
ATOM 707 N N . SER A 1 96 ? -7.211 3.523 19.915 1.00 95.00 96 SER A N 1
ATOM 708 C CA . SER A 1 96 ? -6.511 4.753 19.562 1.00 95.00 96 SER A CA 1
ATOM 709 C C . SER A 1 96 ? -6.339 4.839 18.038 1.00 95.00 96 SER A C 1
ATOM 711 O O . SER A 1 96 ? -6.345 3.828 17.327 1.00 95.00 96 SER A O 1
ATOM 713 N N . VAL A 1 97 ? -6.175 6.054 17.507 1.00 94.38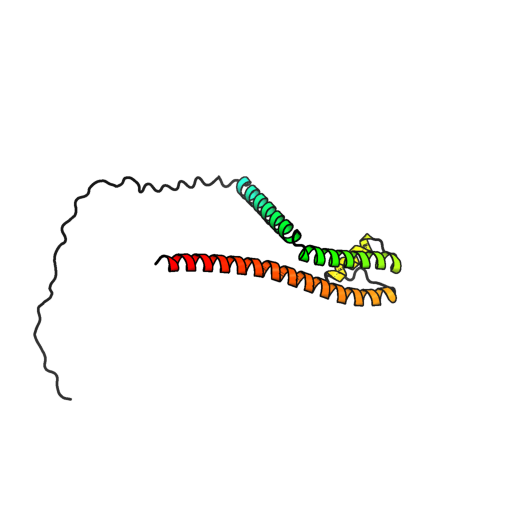 97 VAL A N 1
ATOM 714 C CA . VAL A 1 97 ? -5.933 6.255 16.065 1.00 94.38 97 VAL A CA 1
ATOM 715 C C . VAL A 1 97 ? -4.679 5.499 15.615 1.00 94.38 97 VAL A C 1
ATOM 717 O O . VAL A 1 97 ? -4.640 4.977 14.503 1.00 94.38 97 VAL A O 1
ATOM 720 N N . LEU A 1 98 ? -3.673 5.409 16.489 1.00 95.12 98 LEU A N 1
ATOM 721 C CA . LEU A 1 98 ? -2.405 4.755 16.193 1.00 95.12 98 LEU A CA 1
ATOM 722 C C . LEU A 1 98 ? -2.554 3.229 16.151 1.00 95.12 98 LEU A C 1
ATOM 724 O O . LEU A 1 98 ? -2.083 2.614 15.198 1.00 95.12 98 LEU A O 1
ATOM 728 N N . ASP A 1 99 ? -3.290 2.641 17.098 1.00 94.44 99 ASP A N 1
ATOM 729 C CA . ASP A 1 99 ? -3.588 1.199 17.114 1.00 94.44 99 ASP A CA 1
ATOM 730 C C . ASP A 1 99 ? -4.486 0.803 15.934 1.00 94.44 99 ASP A C 1
ATOM 732 O O . ASP A 1 99 ? -4.276 -0.221 15.285 1.00 94.44 99 ASP A O 1
ATOM 736 N N . SER A 1 100 ? -5.452 1.662 15.595 1.00 95.12 100 SER A N 1
ATOM 737 C CA . SER A 1 100 ? -6.343 1.477 14.444 1.00 95.12 100 SER A CA 1
ATOM 738 C C . SER A 1 100 ? -5.578 1.514 13.121 1.00 95.12 100 SER A C 1
ATOM 740 O O . SER A 1 100 ? -5.803 0.674 12.248 1.00 95.12 100 SER A O 1
ATOM 742 N N . LEU A 1 101 ? -4.653 2.469 12.974 1.00 95.44 101 LEU A N 1
ATOM 743 C CA . LEU A 1 101 ? -3.789 2.573 11.800 1.00 95.44 101 LEU A CA 1
ATOM 744 C C . LEU A 1 101 ? -2.840 1.380 11.720 1.00 95.44 101 LEU A C 1
ATOM 746 O O . LEU A 1 101 ? -2.675 0.800 10.649 1.00 95.44 101 LEU A O 1
ATOM 750 N N . TYR A 1 102 ? -2.241 0.996 12.844 1.00 94.94 102 TYR A N 1
ATOM 751 C CA . TYR A 1 102 ? -1.368 -0.164 12.930 1.00 94.94 102 TYR A CA 1
ATOM 752 C C . TYR A 1 102 ? -2.100 -1.440 12.497 1.00 94.94 102 TYR A C 1
ATOM 754 O O . TYR A 1 102 ? -1.602 -2.158 11.627 1.00 94.94 102 TYR A O 1
ATOM 762 N N . PHE A 1 103 ? -3.312 -1.681 13.005 1.00 94.94 103 PHE A N 1
ATOM 763 C CA . PHE A 1 103 ? -4.119 -2.832 12.609 1.00 94.94 103 PHE A CA 1
ATOM 764 C C . PHE A 1 103 ? -4.508 -2.782 11.124 1.00 94.94 103 PHE A C 1
ATOM 766 O O . PHE A 1 103 ? -4.380 -3.784 10.413 1.00 94.94 103 PHE A O 1
ATOM 773 N N . ALA A 1 104 ? -4.928 -1.616 10.618 1.00 94.94 104 ALA A N 1
ATOM 774 C CA . ALA A 1 104 ? -5.274 -1.431 9.210 1.00 94.94 104 ALA A CA 1
ATOM 775 C C . ALA A 1 104 ? -4.080 -1.715 8.285 1.00 94.94 104 ALA A C 1
ATOM 777 O O . ALA A 1 104 ? -4.221 -2.449 7.302 1.00 94.94 104 ALA A O 1
ATOM 778 N N . VAL A 1 105 ? -2.899 -1.187 8.610 1.00 94.50 105 VAL A N 1
ATOM 779 C CA . VAL A 1 105 ? -1.667 -1.394 7.838 1.00 94.50 105 VAL A CA 1
ATOM 780 C C . VAL A 1 105 ? -1.209 -2.848 7.918 1.00 94.50 105 VAL A C 1
ATOM 782 O O . VAL A 1 105 ? -0.946 -3.441 6.874 1.00 94.50 105 VAL A O 1
ATOM 785 N N . CYS A 1 106 ? -1.170 -3.457 9.108 1.00 94.50 106 CYS A N 1
ATOM 786 C CA . CYS A 1 106 ? -0.766 -4.856 9.278 1.00 94.50 106 CYS A CA 1
ATOM 787 C C . CYS A 1 106 ? -1.699 -5.820 8.543 1.00 94.50 106 CYS A C 1
ATOM 789 O O . CYS A 1 106 ? -1.229 -6.768 7.917 1.00 94.50 106 CYS A O 1
ATOM 791 N N . THR A 1 107 ? -3.008 -5.565 8.578 1.00 94.19 107 THR A N 1
ATOM 792 C CA . THR A 1 107 ? -4.002 -6.365 7.851 1.00 94.19 107 THR A CA 1
ATOM 793 C C . THR A 1 107 ? -3.894 -6.137 6.346 1.00 94.19 107 THR A C 1
ATOM 795 O O . THR A 1 107 ? -3.908 -7.090 5.573 1.00 94.19 107 THR A O 1
ATOM 798 N N . GLY A 1 108 ? -3.740 -4.882 5.912 1.00 93.06 108 GLY A N 1
ATOM 799 C CA . GLY A 1 108 ? -3.627 -4.537 4.495 1.00 93.06 108 GLY A CA 1
ATOM 800 C C . GLY A 1 108 ? -2.369 -5.125 3.859 1.00 93.06 108 GLY A C 1
ATOM 801 O O . GLY A 1 108 ? -2.443 -5.717 2.789 1.00 93.06 108 GLY A O 1
ATOM 802 N N . LEU A 1 109 ? -1.228 -5.020 4.542 1.00 92.81 109 LEU A N 1
ATOM 803 C CA . LEU A 1 109 ? 0.039 -5.627 4.125 1.00 92.81 109 LEU A CA 1
ATOM 804 C C . LEU A 1 109 ? 0.104 -7.134 4.389 1.00 92.81 109 LEU A C 1
ATOM 806 O O . LEU A 1 109 ? 1.141 -7.743 4.132 1.00 92.81 109 LEU A O 1
ATOM 810 N N . THR A 1 110 ? -0.972 -7.750 4.885 1.00 92.00 110 THR A N 1
ATOM 811 C CA . THR A 1 110 ? -1.043 -9.185 5.198 1.00 92.00 110 THR A CA 1
ATOM 812 C C . THR A 1 110 ? 0.047 -9.668 6.166 1.00 92.00 110 THR A C 1
ATOM 814 O O . THR A 1 110 ? 0.412 -10.837 6.152 1.00 92.00 110 THR A O 1
ATOM 817 N N . ILE A 1 111 ? 0.564 -8.773 7.017 1.00 94.69 111 ILE A N 1
ATOM 818 C CA . ILE A 1 111 ? 1.514 -9.121 8.083 1.00 94.69 111 ILE A CA 1
ATOM 819 C C . ILE A 1 111 ? 0.777 -9.894 9.180 1.00 94.69 111 ILE A C 1
ATOM 821 O O . ILE A 1 111 ? 1.214 -10.968 9.570 1.00 94.69 111 ILE A O 1
ATOM 825 N N . GLY A 1 112 ? -0.356 -9.346 9.642 1.00 88.75 112 GLY A N 1
ATOM 826 C CA . GLY A 1 112 ? -1.296 -10.033 10.532 1.00 88.75 112 GLY A CA 1
ATOM 827 C C . GLY A 1 112 ? -0.681 -10.612 11.809 1.00 88.75 112 GLY A C 1
ATOM 828 O O . GLY A 1 112 ? -0.838 -11.803 12.056 1.00 88.75 112 GLY A O 1
ATOM 829 N N . TYR A 1 113 ? -0.020 -9.789 12.634 1.00 89.25 113 TYR A N 1
ATOM 830 C CA . TYR A 1 113 ? 0.591 -10.253 13.891 1.00 89.25 113 TYR A CA 1
ATOM 831 C C . TYR A 1 113 ? -0.407 -10.891 14.873 1.00 89.25 113 TYR A C 1
ATOM 833 O O . TYR A 1 113 ? -0.016 -11.743 15.666 1.00 89.25 113 TYR A O 1
ATOM 841 N N . GLY A 1 114 ? -1.687 -10.507 14.804 1.00 87.56 114 GLY A N 1
ATOM 842 C CA . GLY A 1 114 ? -2.755 -11.088 15.626 1.00 87.56 114 GLY A CA 1
ATOM 843 C C . GLY A 1 114 ? -2.772 -10.599 17.077 1.00 87.56 114 GLY A C 1
ATOM 844 O O . GLY A 1 114 ? -3.472 -11.171 17.906 1.00 87.56 114 GLY A O 1
ATOM 845 N N . ASP A 1 115 ? -2.020 -9.546 17.380 1.00 90.88 115 ASP A N 1
ATOM 846 C CA . ASP A 1 115 ? -2.003 -8.828 18.655 1.00 90.88 115 ASP A CA 1
ATOM 847 C C . ASP A 1 115 ? -3.276 -8.000 18.881 1.00 90.88 115 ASP A C 1
ATOM 849 O O . ASP A 1 115 ? -3.812 -7.957 19.987 1.00 90.88 115 ASP A O 1
ATOM 853 N N . LEU A 1 116 ? -3.787 -7.384 17.816 1.00 91.06 116 LEU A N 1
ATOM 854 C CA . LEU A 1 116 ? -5.061 -6.674 17.787 1.00 91.06 116 LEU A CA 1
ATOM 855 C C . LEU A 1 116 ? -6.029 -7.411 16.861 1.00 91.06 116 LEU A C 1
ATOM 857 O O . LEU A 1 116 ? -5.660 -7.814 15.758 1.00 91.06 116 LEU A O 1
ATOM 861 N N . ALA A 1 117 ? -7.276 -7.584 17.299 1.00 91.06 117 ALA A N 1
ATOM 862 C CA . ALA A 1 117 ? -8.330 -8.215 16.510 1.00 91.06 117 ALA A CA 1
ATOM 863 C C . ALA A 1 117 ? -9.702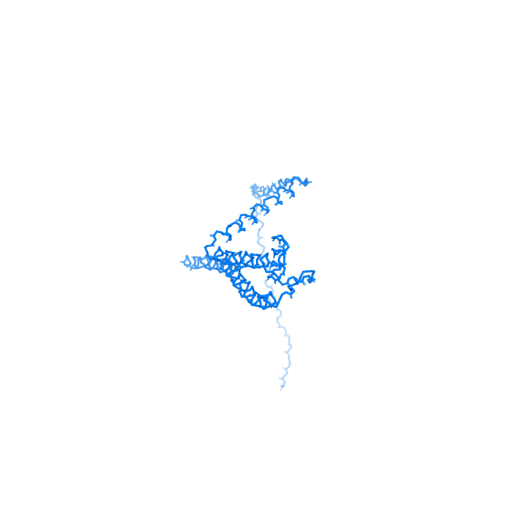 -7.609 16.850 1.00 91.06 117 ALA A C 1
ATOM 865 O O . ALA A 1 117 ? -9.979 -7.367 18.026 1.00 91.06 117 ALA A O 1
ATOM 866 N N . PRO A 1 118 ? -10.572 -7.372 15.850 1.00 91.25 118 PRO A N 1
ATOM 867 C CA . PRO A 1 118 ? -11.885 -6.782 16.074 1.00 91.25 118 PRO A CA 1
ATOM 868 C C . PRO A 1 118 ? -12.755 -7.724 16.905 1.00 91.25 118 PRO A C 1
ATOM 870 O O . PRO A 1 118 ? -12.955 -8.896 16.557 1.00 91.25 118 PRO A O 1
ATOM 873 N N . VAL A 1 119 ? -13.305 -7.210 18.002 1.00 92.19 119 VAL A N 1
ATOM 874 C CA . VAL A 1 119 ? -14.179 -7.994 18.883 1.00 92.19 119 VAL A CA 1
ATOM 875 C C . VAL A 1 119 ? -15.632 -7.887 18.430 1.00 92.19 119 VAL A C 1
ATOM 877 O O . VAL A 1 119 ? -16.399 -8.846 18.576 1.00 92.19 119 VAL A O 1
ATOM 880 N N . THR A 1 120 ? -16.001 -6.764 17.809 1.00 93.62 120 THR A N 1
ATOM 881 C CA . THR A 1 120 ? -17.369 -6.503 17.360 1.00 93.62 120 THR A CA 1
ATOM 882 C C . THR A 1 120 ? -17.745 -7.345 16.136 1.00 93.62 120 THR A C 1
ATOM 884 O O . THR A 1 120 ? -16.925 -7.644 15.265 1.00 93.62 120 THR A O 1
ATOM 887 N N . ALA A 1 121 ? -19.023 -7.731 16.036 1.00 93.81 121 ALA A N 1
ATOM 888 C CA . ALA A 1 121 ? -19.526 -8.474 14.876 1.00 93.81 121 ALA A CA 1
ATOM 889 C C . ALA A 1 121 ? -19.366 -7.673 13.571 1.00 93.81 121 ALA A C 1
ATOM 891 O O . ALA A 1 121 ? -18.957 -8.214 12.545 1.00 93.81 121 ALA A O 1
ATOM 892 N N . LEU A 1 122 ? -19.638 -6.367 13.635 1.00 93.88 122 LEU A N 1
ATOM 893 C CA . LEU A 1 122 ? -19.507 -5.450 12.507 1.00 93.88 122 LEU A CA 1
ATOM 894 C C . LEU A 1 122 ? -18.035 -5.236 12.111 1.00 93.88 122 LEU A C 1
ATOM 896 O O . LEU A 1 122 ? -17.725 -5.238 10.921 1.00 93.88 122 LEU A O 1
ATOM 900 N N . GLY A 1 123 ? -17.128 -5.141 13.089 1.00 93.31 123 GLY A N 1
ATOM 901 C CA . GLY A 1 123 ? -15.684 -5.092 12.869 1.00 93.31 123 GLY A CA 1
ATOM 902 C C . GLY A 1 123 ? -15.178 -6.301 12.092 1.00 93.31 123 GLY A C 1
ATOM 903 O O . GLY A 1 123 ? -14.518 -6.137 11.072 1.00 93.31 123 GLY A O 1
ATOM 904 N N . LYS A 1 124 ? -15.580 -7.514 12.491 1.00 94.12 124 LYS A N 1
ATOM 905 C CA . LYS A 1 124 ? -15.196 -8.764 11.810 1.00 94.12 124 LYS A CA 1
ATOM 906 C C . LYS A 1 124 ? -15.633 -8.799 10.344 1.00 94.12 124 LYS A C 1
ATOM 908 O O . LYS A 1 124 ? -14.825 -9.118 9.475 1.00 94.12 124 LYS A O 1
ATOM 913 N N . VAL A 1 125 ? -16.890 -8.450 10.056 1.00 95.56 125 VAL A N 1
ATOM 914 C CA . VAL A 1 125 ? -17.404 -8.404 8.673 1.00 95.56 125 VAL A CA 1
ATOM 915 C C . VAL A 1 125 ? -16.647 -7.363 7.849 1.00 95.56 125 VAL A C 1
ATOM 917 O O . VAL A 1 125 ? -16.232 -7.645 6.724 1.00 95.56 125 VAL A O 1
ATOM 920 N N . PHE A 1 126 ? -16.411 -6.180 8.419 1.00 95.19 126 PHE A N 1
ATOM 921 C CA . PHE A 1 126 ? -15.638 -5.136 7.758 1.00 95.19 126 PHE A CA 1
ATOM 922 C C . PHE A 1 126 ? -14.207 -5.585 7.456 1.00 95.19 126 PHE A C 1
ATOM 924 O O . PHE A 1 126 ? -13.739 -5.367 6.344 1.00 95.19 126 PHE A O 1
ATOM 931 N N . THR A 1 127 ? -13.526 -6.260 8.386 1.00 94.31 127 THR A N 1
ATOM 932 C CA . THR A 1 127 ? -12.159 -6.759 8.179 1.00 94.31 127 THR A CA 1
ATOM 933 C C . THR A 1 127 ? -12.071 -7.739 7.012 1.00 94.31 127 THR A C 1
ATOM 935 O O . THR A 1 127 ? -11.126 -7.656 6.228 1.00 94.31 127 THR A O 1
ATOM 938 N N . VAL A 1 128 ? -13.064 -8.617 6.839 1.00 94.50 128 VAL A N 1
ATOM 939 C CA . VAL A 1 128 ? -13.118 -9.540 5.691 1.00 94.50 128 VAL A CA 1
ATOM 940 C C . VAL A 1 128 ? -13.245 -8.769 4.373 1.00 94.50 128 VAL A C 1
ATOM 942 O O . VAL A 1 128 ? -12.474 -9.005 3.442 1.00 94.50 128 VAL A O 1
ATOM 945 N N . LEU A 1 129 ? -14.173 -7.810 4.296 1.00 95.31 129 LEU A N 1
ATOM 946 C CA . LEU A 1 129 ? -14.368 -6.984 3.098 1.00 95.31 129 LEU A CA 1
ATOM 947 C C . LEU A 1 129 ? -13.139 -6.119 2.793 1.00 95.31 129 LEU A C 1
ATOM 949 O O . LEU A 1 129 ? -12.689 -6.043 1.650 1.00 95.31 129 LEU A O 1
ATOM 953 N N . TYR A 1 130 ? -12.565 -5.505 3.825 1.00 95.00 130 TYR A N 1
ATOM 954 C CA . TYR A 1 130 ? -11.340 -4.723 3.742 1.00 95.00 130 TYR A CA 1
ATOM 955 C C . TYR A 1 130 ? -10.170 -5.563 3.221 1.00 95.00 130 TYR A C 1
ATOM 957 O O . TYR A 1 130 ? -9.452 -5.106 2.336 1.00 95.00 130 TYR A O 1
ATOM 965 N N . GLY A 1 131 ? -10.008 -6.798 3.706 1.00 93.94 131 GLY A N 1
ATOM 966 C CA . GLY A 1 131 ? -8.969 -7.715 3.237 1.00 93.94 131 GLY A CA 1
ATOM 967 C C . GLY A 1 131 ? -9.065 -7.991 1.735 1.00 93.94 131 GLY A C 1
ATOM 968 O O . GLY A 1 131 ? -8.065 -7.892 1.026 1.00 93.94 131 GLY A O 1
ATOM 969 N N . LEU A 1 132 ? -10.273 -8.245 1.219 1.00 95.12 132 LEU A N 1
ATOM 970 C CA . LEU A 1 132 ? -10.497 -8.448 -0.219 1.00 95.12 132 LEU A CA 1
ATOM 971 C C . LEU A 1 132 ? -10.122 -7.208 -1.044 1.00 95.12 132 LEU A C 1
ATOM 973 O O . LEU A 1 132 ? -9.438 -7.316 -2.066 1.00 95.12 132 LEU A O 1
ATOM 977 N N . LEU A 1 133 ? -10.533 -6.021 -0.590 1.00 94.88 133 LEU A N 1
ATOM 978 C CA . LEU A 1 133 ? -10.204 -4.760 -1.258 1.00 94.88 133 LEU A CA 1
ATOM 979 C C . LEU A 1 133 ? -8.703 -4.453 -1.204 1.00 94.88 133 LEU A C 1
ATOM 981 O O . LEU A 1 133 ? -8.137 -3.998 -2.200 1.00 94.88 133 LEU A O 1
ATOM 985 N N . ALA A 1 134 ? -8.052 -4.731 -0.073 1.00 94.31 134 ALA A N 1
ATOM 986 C CA . ALA A 1 134 ? -6.620 -4.541 0.101 1.00 94.31 134 ALA A CA 1
ATOM 987 C C . ALA A 1 134 ? -5.835 -5.386 -0.906 1.00 94.31 134 ALA A C 1
ATOM 989 O O . ALA A 1 134 ? -5.016 -4.840 -1.644 1.00 94.31 134 ALA A O 1
ATOM 990 N N . VAL A 1 135 ? -6.139 -6.683 -1.022 1.00 94.38 135 VAL A N 1
ATOM 991 C CA . VAL A 1 135 ? -5.481 -7.578 -1.990 1.00 94.38 135 VAL A CA 1
ATOM 992 C C . VAL A 1 135 ? -5.626 -7.053 -3.423 1.00 94.38 135 VAL A C 1
ATOM 994 O O . VAL A 1 135 ? -4.637 -6.985 -4.156 1.00 94.38 135 VAL A O 1
ATOM 997 N N . GLY A 1 136 ? -6.824 -6.610 -3.818 1.00 93.88 136 GLY A N 1
ATOM 998 C CA . GLY A 1 136 ? -7.051 -6.011 -5.137 1.00 93.88 136 GLY A CA 1
ATOM 999 C C . GLY A 1 136 ? -6.236 -4.732 -5.368 1.00 93.88 136 GLY A C 1
ATOM 1000 O O . GLY A 1 136 ? -5.630 -4.554 -6.429 1.00 93.88 136 GLY A O 1
ATOM 1001 N N . ALA A 1 137 ? -6.155 -3.859 -4.363 1.00 92.88 137 ALA A N 1
ATOM 1002 C CA . ALA A 1 137 ? -5.370 -2.631 -4.433 1.00 92.88 137 ALA A CA 1
ATOM 1003 C C . ALA A 1 137 ? -3.855 -2.909 -4.519 1.00 92.88 137 ALA A C 1
ATOM 1005 O O . ALA A 1 137 ? -3.153 -2.269 -5.310 1.00 92.88 137 ALA A O 1
ATOM 1006 N N . PHE A 1 138 ? -3.350 -3.907 -3.787 1.00 93.00 138 PHE A N 1
ATOM 1007 C CA . PHE A 1 138 ? -1.959 -4.358 -3.898 1.00 93.00 138 PHE A CA 1
ATOM 1008 C C . PHE A 1 138 ? -1.657 -4.989 -5.258 1.00 93.00 138 PHE A C 1
ATOM 1010 O O . PHE A 1 138 ? -0.612 -4.698 -5.843 1.00 93.00 138 PHE A O 1
ATOM 1017 N N . ALA A 1 139 ? -2.575 -5.777 -5.820 1.00 94.12 139 ALA A N 1
ATOM 1018 C CA . ALA A 1 139 ? -2.432 -6.325 -7.169 1.00 94.12 139 ALA A CA 1
ATOM 1019 C C . ALA A 1 139 ? -2.375 -5.217 -8.239 1.00 94.12 139 ALA A C 1
ATOM 1021 O O . ALA A 1 139 ? -1.560 -5.270 -9.169 1.00 94.12 139 ALA A O 1
ATOM 1022 N N . ALA A 1 140 ? -3.188 -4.166 -8.090 1.00 92.69 140 ALA A N 1
ATOM 1023 C CA . ALA A 1 140 ? -3.134 -2.996 -8.961 1.00 92.69 140 ALA A CA 1
ATOM 1024 C C . ALA A 1 140 ? -1.779 -2.278 -8.856 1.00 92.69 140 ALA A C 1
ATOM 1026 O O . ALA A 1 140 ? -1.171 -1.962 -9.884 1.00 92.69 140 ALA A O 1
ATOM 1027 N N . LEU A 1 141 ? -1.264 -2.080 -7.638 1.00 91.50 141 LEU A N 1
ATOM 1028 C CA . LEU A 1 141 ? 0.061 -1.498 -7.413 1.00 91.50 141 LEU A CA 1
ATOM 1029 C C . LEU A 1 141 ? 1.169 -2.348 -8.057 1.00 91.50 141 LEU A C 1
ATOM 1031 O O . LEU A 1 141 ? 2.022 -1.809 -8.766 1.00 91.50 141 LEU A O 1
ATOM 1035 N N . ALA A 1 142 ? 1.124 -3.671 -7.881 1.00 92.44 142 ALA A N 1
ATOM 1036 C CA . ALA A 1 142 ? 2.070 -4.605 -8.489 1.00 92.44 142 ALA A CA 1
ATOM 1037 C C . ALA A 1 142 ? 2.044 -4.524 -10.024 1.00 92.44 142 ALA A C 1
ATOM 1039 O O . ALA A 1 142 ? 3.093 -4.500 -10.670 1.00 92.44 142 ALA A O 1
ATOM 1040 N N . THR A 1 143 ? 0.857 -4.386 -10.618 1.00 92.81 143 THR A N 1
ATOM 1041 C CA . THR A 1 143 ? 0.695 -4.212 -12.068 1.00 92.81 143 THR A CA 1
ATOM 1042 C C . THR A 1 143 ? 1.340 -2.913 -12.557 1.00 92.81 143 THR A C 1
ATOM 1044 O O . THR A 1 143 ? 2.020 -2.907 -13.586 1.00 92.81 143 THR A O 1
ATOM 1047 N N . GLN A 1 144 ? 1.177 -1.803 -11.830 1.00 90.25 144 GLN A N 1
ATOM 1048 C CA . GLN A 1 144 ? 1.830 -0.536 -12.187 1.00 90.25 144 GLN A CA 1
ATOM 1049 C C . GLN A 1 144 ? 3.351 -0.639 -12.089 1.00 90.25 144 GLN A C 1
ATOM 1051 O O . GLN A 1 144 ? 4.069 -0.166 -12.974 1.00 90.25 144 GLN A O 1
ATOM 1056 N N . LEU A 1 145 ? 3.847 -1.309 -11.052 1.00 88.75 145 LEU A N 1
ATOM 1057 C CA . LEU A 1 145 ? 5.271 -1.551 -10.881 1.00 88.75 145 LEU A CA 1
ATOM 1058 C C . LEU A 1 145 ? 5.832 -2.404 -12.034 1.00 88.75 145 LEU A C 1
ATOM 1060 O O . LEU A 1 145 ? 6.837 -2.039 -12.647 1.00 88.75 145 LEU A O 1
ATOM 1064 N N . ALA A 1 146 ? 5.133 -3.474 -12.417 1.00 90.94 146 ALA A N 1
ATOM 1065 C CA . ALA A 1 146 ? 5.495 -4.308 -13.562 1.00 90.94 146 ALA A CA 1
ATOM 1066 C C . ALA A 1 146 ? 5.538 -3.508 -14.880 1.00 90.94 146 ALA A C 1
ATOM 1068 O O . ALA A 1 146 ? 6.452 -3.674 -15.697 1.00 90.94 146 ALA A O 1
ATOM 1069 N N . ARG A 1 147 ? 4.598 -2.578 -15.085 1.00 88.69 147 ARG A N 1
ATOM 1070 C CA . ARG A 1 147 ? 4.597 -1.658 -16.238 1.00 88.69 147 ARG A CA 1
ATOM 1071 C C . ARG A 1 147 ? 5.796 -0.709 -16.222 1.00 88.69 147 ARG A C 1
ATOM 1073 O O . ARG A 1 147 ? 6.413 -0.479 -17.265 1.00 88.69 147 ARG A O 1
ATOM 1080 N N . ALA A 1 148 ? 6.171 -0.183 -15.059 1.00 85.00 148 ALA A N 1
ATOM 1081 C CA . ALA A 1 148 ? 7.342 0.686 -14.925 1.00 85.00 148 ALA A CA 1
ATOM 1082 C C . ALA A 1 148 ? 8.650 -0.048 -15.289 1.00 85.00 148 ALA A C 1
ATOM 1084 O O . ALA A 1 148 ? 9.504 0.494 -16.001 1.00 85.00 148 ALA A O 1
ATOM 1085 N N . PHE A 1 149 ? 8.785 -1.314 -14.887 1.00 85.94 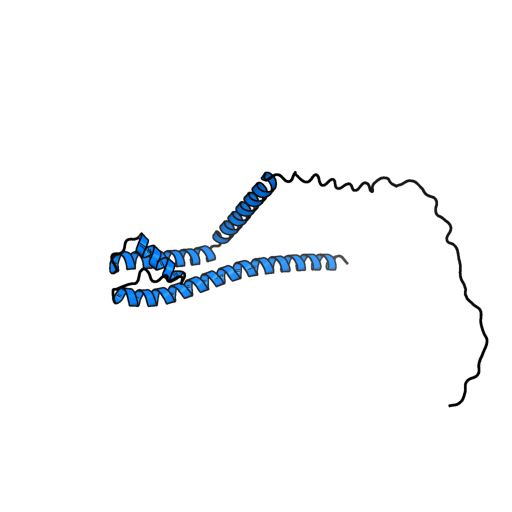149 PHE A N 1
ATOM 1086 C CA . PHE A 1 149 ? 9.948 -2.131 -15.238 1.00 85.94 149 PHE A CA 1
ATOM 1087 C C . PHE A 1 149 ? 9.986 -2.508 -16.724 1.00 85.94 149 PHE A C 1
ATOM 1089 O O . PHE A 1 149 ? 11.012 -2.331 -17.388 1.00 85.94 149 PHE A O 1
ATOM 1096 N N . THR A 1 150 ? 8.868 -2.970 -17.286 1.00 88.75 150 THR A N 1
ATOM 1097 C CA . THR A 1 150 ? 8.814 -3.398 -18.695 1.00 88.75 150 THR A CA 1
ATOM 1098 C C . THR A 1 150 ? 9.030 -2.235 -19.661 1.00 88.75 150 THR A C 1
ATOM 1100 O O . THR A 1 150 ? 9.812 -2.366 -20.603 1.00 88.75 150 THR A O 1
ATOM 1103 N N . THR A 1 151 ? 8.443 -1.062 -19.405 1.00 84.31 151 THR A N 1
ATOM 1104 C CA . THR A 1 151 ? 8.650 0.132 -20.247 1.00 84.31 151 THR A CA 1
ATOM 1105 C C . THR A 1 151 ? 10.114 0.571 -20.303 1.00 84.31 151 THR A C 1
ATOM 1107 O O . THR A 1 151 ? 10.597 0.977 -21.364 1.00 84.31 151 THR A O 1
ATOM 1110 N N . THR A 1 152 ? 10.856 0.441 -19.202 1.00 83.31 152 THR A N 1
ATOM 1111 C CA . THR A 1 152 ? 12.290 0.761 -19.161 1.00 83.31 152 THR A CA 1
ATOM 1112 C C . THR A 1 152 ? 13.100 -0.197 -20.036 1.00 83.31 152 THR A C 1
ATOM 1114 O O . THR A 1 152 ? 13.944 0.244 -20.822 1.00 83.31 152 THR A O 1
ATOM 1117 N N . ASN A 1 153 ? 12.805 -1.496 -19.964 1.00 88.06 153 ASN A N 1
ATOM 1118 C CA . ASN A 1 153 ? 13.489 -2.520 -20.755 1.00 88.06 153 ASN A CA 1
ATOM 1119 C C . ASN A 1 153 ? 13.158 -2.407 -22.250 1.00 88.06 153 ASN A C 1
ATOM 1121 O O . ASN A 1 153 ? 14.064 -2.420 -23.084 1.00 88.06 153 ASN A O 1
ATOM 1125 N N . VAL A 1 154 ? 11.887 -2.179 -22.596 1.00 89.19 154 VAL A N 1
ATOM 1126 C CA . VAL A 1 154 ? 11.445 -1.973 -23.985 1.00 89.19 154 VAL A CA 1
ATOM 1127 C C . VAL A 1 154 ? 12.124 -0.748 -24.601 1.00 89.19 154 VAL A C 1
ATOM 1129 O O . VAL A 1 154 ? 12.626 -0.825 -25.722 1.00 89.19 154 VAL A O 1
ATOM 1132 N N . ARG A 1 155 ? 12.235 0.366 -23.862 1.00 85.06 155 ARG A N 1
ATOM 1133 C CA . ARG A 1 155 ? 12.947 1.569 -24.333 1.00 85.06 155 ARG A CA 1
ATOM 1134 C C . ARG A 1 155 ? 14.432 1.309 -24.584 1.00 85.06 155 ARG A C 1
ATOM 1136 O O . ARG A 1 155 ? 14.978 1.838 -25.552 1.00 85.06 155 ARG A O 1
ATOM 1143 N N . ARG A 1 156 ? 15.093 0.503 -23.745 1.00 84.56 156 ARG A N 1
ATOM 1144 C CA . ARG A 1 156 ? 16.505 0.119 -23.938 1.00 84.56 156 ARG A CA 1
ATOM 1145 C C . ARG A 1 156 ? 16.685 -0.715 -25.208 1.00 84.56 156 ARG A C 1
ATOM 1147 O O . ARG A 1 156 ? 17.553 -0.397 -26.018 1.00 84.56 156 ARG A O 1
ATOM 1154 N N . VAL A 1 157 ? 15.824 -1.710 -25.426 1.00 88.75 157 VAL A N 1
ATOM 1155 C CA . VAL A 1 157 ? 15.876 -2.579 -26.615 1.00 88.75 157 VAL A CA 1
ATOM 1156 C C . VAL A 1 157 ? 15.531 -1.812 -27.895 1.00 88.75 157 VAL A C 1
ATOM 1158 O O . VAL A 1 157 ? 16.234 -1.949 -28.895 1.00 88.75 157 VAL A O 1
ATOM 1161 N N . ALA A 1 158 ? 14.508 -0.953 -27.874 1.00 90.38 158 ALA A N 1
ATOM 1162 C CA . ALA A 1 158 ? 14.127 -0.135 -29.027 1.00 90.38 158 ALA A CA 1
ATOM 1163 C C . ALA A 1 158 ? 15.258 0.815 -29.458 1.00 90.38 158 ALA A C 1
ATOM 1165 O O . ALA A 1 158 ? 15.571 0.911 -30.644 1.00 90.38 158 ALA A O 1
ATOM 1166 N N . ARG A 1 159 ? 15.941 1.455 -28.496 1.00 88.38 159 ARG A N 1
ATOM 1167 C CA . ARG A 1 159 ? 17.113 2.306 -28.768 1.00 88.38 159 ARG A CA 1
ATOM 1168 C C . ARG A 1 159 ? 18.287 1.516 -29.352 1.00 88.38 159 ARG A C 1
ATOM 1170 O O . ARG A 1 159 ? 18.969 2.029 -30.235 1.00 88.38 159 ARG A O 1
ATOM 1177 N N . ALA A 1 160 ? 18.517 0.286 -28.890 1.00 89.12 160 ALA A N 1
ATOM 1178 C CA . ALA A 1 160 ? 19.561 -0.580 -29.438 1.00 89.12 160 ALA A CA 1
ATOM 1179 C C . ALA A 1 160 ? 19.258 -1.000 -30.889 1.00 89.12 160 ALA A C 1
ATOM 1181 O O . ALA A 1 160 ? 20.144 -0.936 -31.740 1.00 89.12 160 ALA A O 1
ATOM 1182 N N . LYS A 1 161 ? 18.000 -1.354 -31.198 1.00 90.69 161 LYS A N 1
ATOM 1183 C CA . LYS A 1 161 ? 17.564 -1.684 -32.567 1.00 90.69 161 LYS A CA 1
ATOM 1184 C C . LYS A 1 161 ? 17.667 -0.485 -33.517 1.00 90.69 161 LYS A C 1
ATOM 1186 O O . LYS A 1 161 ? 18.220 -0.630 -34.602 1.00 90.69 161 LYS A O 1
ATOM 1191 N N . ALA A 1 162 ? 17.232 0.702 -33.086 1.00 90.19 162 ALA A N 1
ATOM 1192 C CA . ALA A 1 162 ? 17.308 1.923 -33.894 1.00 90.19 162 ALA A CA 1
ATOM 1193 C C . ALA A 1 162 ? 18.752 2.321 -34.258 1.00 90.19 162 ALA A C 1
ATOM 1195 O O . ALA A 1 162 ? 18.990 2.865 -35.333 1.00 90.19 162 ALA A O 1
ATOM 1196 N N . ARG A 1 163 ? 19.732 2.029 -33.387 1.00 88.12 163 ARG A N 1
ATOM 1197 C CA . ARG A 1 163 ? 21.160 2.236 -33.688 1.00 88.12 163 ARG A CA 1
ATOM 1198 C C . ARG A 1 163 ? 21.677 1.267 -34.754 1.00 88.12 163 ARG A C 1
ATOM 1200 O O . ARG A 1 163 ? 22.396 1.700 -35.643 1.00 88.12 163 ARG A O 1
ATOM 1207 N N . ARG A 1 164 ? 21.280 -0.012 -34.697 1.00 86.12 164 ARG A N 1
ATOM 1208 C CA . ARG A 1 164 ? 21.678 -1.024 -35.696 1.00 86.12 164 ARG A CA 1
ATOM 1209 C C . ARG A 1 164 ? 21.106 -0.735 -37.086 1.00 86.12 164 ARG A C 1
ATOM 1211 O O . ARG A 1 164 ? 21.815 -0.884 -38.069 1.00 86.12 164 ARG A O 1
ATOM 1218 N N . GLN A 1 165 ? 19.853 -0.283 -37.162 1.00 87.81 165 GLN A N 1
ATOM 1219 C CA . GLN A 1 165 ? 19.211 0.053 -38.440 1.00 87.81 165 GLN A CA 1
ATOM 1220 C C . GLN A 1 165 ? 19.836 1.262 -39.140 1.00 87.81 165 GLN A C 1
ATOM 1222 O O . GLN A 1 165 ? 19.840 1.303 -40.362 1.00 87.81 165 GLN A O 1
ATOM 1227 N N . ARG A 1 166 ? 20.356 2.241 -38.385 1.00 82.81 166 ARG A N 1
ATOM 1228 C CA . ARG A 1 166 ? 21.091 3.366 -38.980 1.00 82.81 166 ARG A CA 1
ATOM 1229 C C . ARG A 1 166 ? 22.371 2.892 -39.651 1.00 82.81 166 ARG A C 1
ATOM 1231 O O . ARG A 1 166 ? 22.588 3.244 -40.793 1.00 82.81 166 ARG A O 1
ATOM 1238 N N . HIS A 1 167 ? 23.138 2.040 -38.971 1.00 83.56 167 HIS A N 1
ATOM 1239 C CA . HIS A 1 167 ? 24.396 1.548 -39.522 1.00 83.56 167 HIS A CA 1
ATOM 1240 C C . HIS A 1 167 ? 24.199 0.790 -40.842 1.00 83.56 167 HIS A C 1
ATOM 1242 O O . HIS A 1 167 ? 24.910 1.064 -41.791 1.00 83.56 167 HIS A O 1
ATOM 1248 N N . HIS A 1 168 ? 23.172 -0.063 -40.932 1.00 83.38 168 HIS A N 1
ATOM 1249 C CA . HIS A 1 168 ? 22.889 -0.834 -42.149 1.00 83.38 168 HIS A CA 1
ATOM 1250 C C . HIS A 1 168 ? 22.352 0.012 -43.324 1.00 83.38 168 HIS A C 1
ATOM 1252 O O . HIS A 1 168 ? 22.284 -0.475 -44.444 1.00 83.38 168 HIS A O 1
ATOM 1258 N N . ARG A 1 169 ? 21.903 1.251 -43.089 1.00 79.38 169 ARG A N 1
ATOM 1259 C CA . ARG A 1 169 ? 21.408 2.136 -44.157 1.00 79.38 169 ARG A CA 1
ATOM 1260 C C . ARG A 1 169 ? 22.538 2.888 -44.872 1.00 79.38 169 ARG A C 1
ATOM 1262 O O . ARG A 1 169 ? 22.294 3.418 -45.951 1.00 79.38 169 ARG A O 1
ATOM 1269 N N . ASP A 1 170 ? 23.713 2.955 -44.255 1.00 78.69 170 ASP A N 1
ATOM 1270 C CA . ASP A 1 170 ? 24.868 3.704 -44.755 1.00 78.69 170 ASP A CA 1
ATOM 1271 C C . ASP A 1 170 ? 25.871 2.806 -45.524 1.00 78.69 170 ASP A C 1
ATOM 1273 O O . ASP A 1 170 ? 26.854 3.329 -46.049 1.00 78.69 170 ASP A O 1
ATOM 1277 N N . ASP A 1 171 ? 25.602 1.494 -45.605 1.00 64.50 171 ASP A N 1
ATOM 1278 C CA . ASP A 1 171 ? 26.346 0.476 -46.374 1.00 64.50 171 ASP A CA 1
ATOM 1279 C C . ASP A 1 171 ? 25.624 0.142 -47.695 1.00 64.50 171 ASP A C 1
ATOM 1281 O O . ASP A 1 171 ? 26.314 -0.020 -48.729 1.00 64.50 171 ASP A O 1
#